Protein AF-A0A7W6HTI9-F1 (afdb_monomer_lite)

Radius of gyration: 15.19 Å; chains: 1; bounding box: 32×28×45 Å

Foldseek 3Di:
DDDDDPDDDPPVVVVVCVVVQAWDKDPADDDDDDDPPKDKDWDAKDWDPQWDRVQQNVQWDADDRRMITHTPDGDTDFTKMFTKMWIDDVPDIDIGGRPDIDGGD

Sequence (105 aa):
MEIPQIEDLDEVVDALRIKNNAPWVTQPIQGIEGTDPMIYSIEEVTATEGGDAMVFKQELRIIGNGSFYYPLEHKAPAGKYVVSIRITNEGYSHVVKDIYTFVVK

pLDDT: mean 89.18, std 13.63, range [33.5, 98.25]

Organism: NCBI:txid1472416

Secondary structure (DSSP, 8-state):
-PPPP--S--HHHHHHHHHTTPPEEPPPP-----PSPPEEEEEEEEEETT--HHHHHHH-EEETTTEEEE-SS--SPSEEEEEEEEEEETTEEEEEEEEEEEEE-

Structure (mmCIF, N/CA/C/O backbone):
data_AF-A0A7W6HTI9-F1
#
_entry.id   AF-A0A7W6HTI9-F1
#
loop_
_atom_site.group_PDB
_atom_site.id
_atom_site.type_symbol
_atom_site.label_atom_id
_atom_site.label_alt_id
_atom_site.label_comp_id
_atom_site.label_asym_id
_atom_site.label_entity_id
_atom_site.label_seq_id
_atom_site.pdbx_PDB_ins_code
_atom_site.Cartn_x
_atom_site.Cartn_y
_atom_site.Cartn_z
_atom_site.occupancy
_atom_site.B_iso_or_equiv
_atom_site.auth_seq_id
_atom_site.auth_comp_id
_atom_site.auth_asym_id
_atom_site.auth_atom_id
_atom_site.pdbx_PDB_model_num
ATOM 1 N N . MET A 1 1 ? -22.375 9.191 -10.223 1.00 40.62 1 MET A N 1
ATOM 2 C CA . MET A 1 1 ? -20.963 9.442 -10.565 1.00 40.62 1 MET 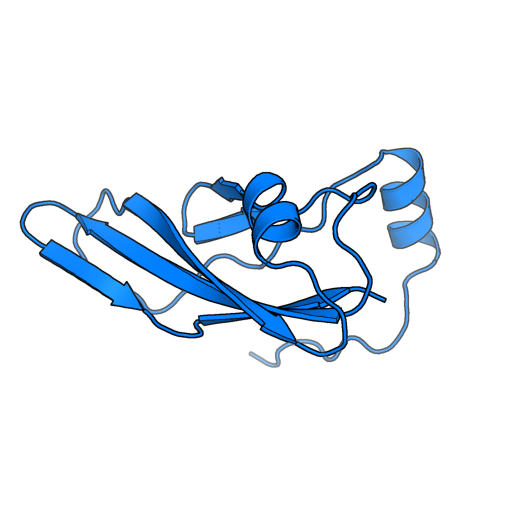A CA 1
ATOM 3 C C . MET A 1 1 ? -20.458 8.179 -11.220 1.00 40.62 1 MET A C 1
ATOM 5 O O . MET A 1 1 ? -20.373 7.166 -10.541 1.00 40.62 1 MET A O 1
ATOM 9 N N . GLU A 1 2 ? -20.260 8.203 -12.533 1.00 33.50 2 GLU A N 1
ATOM 10 C CA . GLU A 1 2 ? -19.602 7.100 -13.234 1.00 33.50 2 GLU A CA 1
ATOM 11 C C . GLU A 1 2 ? -18.114 7.155 -12.888 1.00 33.50 2 GLU A C 1
ATOM 13 O O . GLU A 1 2 ? -17.480 8.203 -13.009 1.00 33.50 2 GLU A O 1
ATOM 18 N N . ILE A 1 3 ? -17.582 6.049 -12.374 1.00 44.88 3 ILE A N 1
ATOM 19 C CA . ILE A 1 3 ? -16.140 5.869 -12.219 1.00 44.88 3 ILE A CA 1
ATOM 20 C C . ILE A 1 3 ? -15.606 5.746 -13.650 1.00 44.88 3 ILE A C 1
ATOM 22 O O . ILE A 1 3 ? -16.077 4.852 -14.358 1.00 44.88 3 ILE A O 1
ATOM 26 N N . PRO A 1 4 ? -14.698 6.621 -14.113 1.00 44.38 4 PRO A N 1
ATOM 27 C CA . PRO A 1 4 ? -14.195 6.521 -15.472 1.00 44.38 4 PRO A CA 1
ATOM 28 C C . PRO A 1 4 ? -13.513 5.160 -15.634 1.00 44.38 4 PRO A C 1
ATOM 30 O O . PRO A 1 4 ? -12.605 4.814 -14.876 1.00 44.38 4 PRO A O 1
ATOM 33 N N . GLN A 1 5 ? -13.996 4.366 -16.591 1.00 48.88 5 GLN A N 1
ATOM 34 C CA . GLN A 1 5 ? -13.267 3.197 -17.061 1.00 48.88 5 GLN A CA 1
ATOM 35 C C . GLN A 1 5 ? -11.949 3.704 -17.651 1.00 48.88 5 GLN A C 1
ATOM 37 O O . GLN A 1 5 ? -11.948 4.638 -18.449 1.00 48.88 5 GLN A O 1
ATOM 42 N N . ILE A 1 6 ? -10.831 3.132 -17.200 1.00 55.69 6 ILE A N 1
ATOM 43 C CA . ILE A 1 6 ? -9.501 3.402 -17.752 1.00 55.69 6 ILE A CA 1
ATOM 44 C C . ILE A 1 6 ? -9.471 2.756 -19.141 1.00 55.69 6 ILE A C 1
ATOM 46 O O . ILE A 1 6 ? -9.029 1.620 -19.298 1.00 55.69 6 ILE A O 1
ATOM 50 N N . GLU A 1 7 ? -10.035 3.448 -20.124 1.00 56.50 7 GLU A N 1
ATOM 51 C CA . GLU A 1 7 ? -9.828 3.169 -21.537 1.00 56.50 7 GLU A CA 1
ATOM 52 C C . GLU A 1 7 ? -8.736 4.129 -22.025 1.00 56.50 7 GLU A C 1
ATOM 54 O O . GLU A 1 7 ? -8.900 5.347 -22.006 1.00 56.50 7 GLU A O 1
ATOM 59 N N . ASP A 1 8 ? -7.607 3.517 -22.384 1.00 52.78 8 ASP A N 1
ATOM 60 C CA . ASP A 1 8 ? -6.378 4.064 -22.966 1.00 52.78 8 ASP A CA 1
ATOM 61 C C . ASP A 1 8 ? -5.380 4.793 -22.041 1.00 52.78 8 ASP A C 1
ATOM 63 O O . ASP A 1 8 ? -5.692 5.694 -21.263 1.00 52.78 8 ASP A O 1
ATOM 67 N N . LEU A 1 9 ? -4.119 4.352 -22.139 1.00 57.78 9 LEU A N 1
ATOM 68 C CA . LEU A 1 9 ? -2.944 5.008 -21.564 1.00 57.78 9 LEU A CA 1
ATOM 69 C C . LEU A 1 9 ? -2.797 6.388 -22.221 1.00 57.78 9 LEU A C 1
ATOM 71 O O . LEU A 1 9 ? -2.607 6.476 -23.434 1.00 57.78 9 LEU A O 1
ATOM 75 N N . ASP A 1 10 ? -2.879 7.465 -21.442 1.00 74.75 10 ASP A N 1
ATOM 76 C CA . ASP A 1 10 ? -2.581 8.807 -21.943 1.00 74.75 10 ASP A CA 1
ATOM 77 C C . ASP A 1 10 ? -1.058 8.953 -22.057 1.00 74.75 10 ASP A C 1
ATOM 79 O O . ASP A 1 10 ? -0.359 9.171 -21.062 1.00 74.75 10 ASP A O 1
ATOM 83 N N . GLU A 1 11 ? -0.546 8.827 -23.285 1.00 76.62 11 GLU A N 1
ATOM 84 C CA . GLU A 1 11 ? 0.886 8.882 -23.597 1.00 76.62 11 GLU A CA 1
ATOM 85 C C . GLU A 1 11 ? 1.579 10.121 -23.008 1.00 76.62 11 GLU A C 1
ATOM 87 O O . GLU A 1 11 ? 2.735 10.044 -22.584 1.00 76.62 11 GLU A O 1
ATOM 92 N N . VAL A 1 12 ? 0.890 11.267 -22.945 1.00 79.94 12 VAL A N 1
ATOM 93 C CA . VAL A 1 12 ? 1.461 12.515 -22.424 1.00 79.94 12 VAL A CA 1
ATOM 94 C C . VAL A 1 12 ? 1.554 12.461 -20.902 1.00 79.94 12 VAL A C 1
ATOM 96 O O . VAL A 1 12 ? 2.595 12.804 -20.332 1.00 79.94 12 VAL A O 1
ATOM 99 N N . VAL A 1 13 ? 0.489 12.019 -20.231 1.00 80.44 13 VAL A N 1
ATOM 100 C CA . VAL A 1 13 ? 0.458 11.892 -18.765 1.00 80.44 13 VAL A CA 1
ATOM 101 C C . VAL A 1 13 ? 1.450 10.831 -18.291 1.00 80.44 13 VAL A C 1
ATOM 103 O O . VAL A 1 13 ? 2.175 11.060 -17.318 1.00 80.44 13 VAL A O 1
ATOM 106 N N . ASP A 1 14 ? 1.543 9.707 -18.994 1.00 81.94 14 ASP A N 1
ATOM 107 C CA . ASP A 1 14 ? 2.471 8.629 -18.664 1.00 81.94 14 ASP A CA 1
ATOM 108 C C . ASP A 1 14 ? 3.926 9.030 -18.921 1.00 81.94 14 ASP A C 1
ATOM 110 O O . ASP A 1 14 ? 4.781 8.807 -18.059 1.00 81.94 14 ASP A O 1
ATOM 114 N N . ALA A 1 15 ? 4.218 9.729 -20.023 1.00 84.69 15 ALA A N 1
ATOM 115 C CA . ALA A 1 15 ? 5.550 10.281 -20.268 1.00 84.69 15 ALA A CA 1
ATOM 116 C C . ALA A 1 15 ? 5.973 11.272 -19.171 1.00 84.69 15 ALA A C 1
ATOM 118 O O . ALA A 1 15 ? 7.123 11.255 -18.726 1.00 84.69 15 ALA A O 1
ATOM 119 N N . LEU A 1 16 ? 5.054 12.119 -18.693 1.00 87.88 16 LEU A N 1
ATOM 120 C CA . LEU A 1 16 ? 5.319 13.032 -17.578 1.00 87.88 16 LEU A CA 1
ATOM 121 C C . LEU A 1 16 ? 5.533 12.285 -16.257 1.00 87.88 16 LEU A C 1
ATOM 123 O O . LEU A 1 16 ? 6.414 12.671 -15.485 1.00 87.88 16 LEU A O 1
ATOM 127 N N . ARG A 1 17 ? 4.774 11.215 -15.995 1.00 86.88 17 ARG A N 1
ATOM 128 C CA . ARG A 1 17 ? 4.952 10.370 -14.806 1.00 86.88 17 ARG A CA 1
ATOM 129 C C . ARG A 1 17 ? 6.326 9.706 -14.804 1.00 86.88 17 ARG A C 1
ATOM 131 O O . ARG A 1 17 ? 7.025 9.808 -13.799 1.00 86.88 17 ARG A O 1
ATOM 138 N N . ILE A 1 18 ? 6.734 9.117 -15.931 1.00 89.19 18 ILE A N 1
ATOM 139 C CA . ILE A 1 18 ? 8.058 8.502 -16.113 1.00 89.19 18 ILE A CA 1
ATOM 140 C C . ILE A 1 18 ? 9.160 9.549 -15.945 1.00 89.19 18 ILE A C 1
ATOM 142 O O . ILE A 1 18 ? 10.068 9.364 -15.138 1.00 89.19 18 ILE A O 1
ATOM 146 N N . LYS A 1 19 ? 9.055 10.687 -16.642 1.00 91.94 19 LYS A N 1
ATOM 147 C CA . LYS A 1 19 ? 10.047 11.770 -16.574 1.00 91.94 19 LYS A CA 1
ATOM 148 C C . LYS A 1 19 ? 10.261 12.285 -15.149 1.00 91.94 19 LYS A C 1
ATOM 150 O O . LYS A 1 19 ? 11.385 12.621 -14.788 1.00 91.94 19 LYS A O 1
ATOM 155 N N . ASN A 1 20 ? 9.192 12.368 -14.362 1.00 92.69 20 ASN A N 1
ATOM 156 C CA . ASN A 1 20 ? 9.236 12.896 -13.001 1.00 92.69 20 ASN A CA 1
ATOM 157 C C . ASN A 1 20 ? 9.393 11.808 -11.925 1.00 92.69 20 ASN A C 1
ATOM 159 O O . ASN A 1 20 ? 9.387 12.146 -10.743 1.00 92.69 20 ASN A O 1
ATOM 163 N N . ASN A 1 21 ? 9.501 10.529 -12.310 1.00 91.94 21 ASN A N 1
ATOM 164 C CA . ASN A 1 21 ? 9.457 9.376 -11.405 1.00 91.94 21 ASN A CA 1
ATOM 165 C C . ASN A 1 21 ? 8.293 9.467 -10.391 1.00 91.94 21 ASN A C 1
ATOM 167 O O . ASN A 1 21 ? 8.455 9.239 -9.189 1.00 91.94 21 ASN A O 1
ATOM 171 N N . ALA A 1 22 ? 7.123 9.909 -10.861 1.00 92.19 22 ALA A N 1
ATOM 172 C CA . ALA A 1 22 ? 5.995 10.181 -9.982 1.00 92.19 22 ALA A CA 1
ATOM 173 C C . ALA A 1 22 ? 5.327 8.864 -9.541 1.00 92.19 22 ALA A C 1
ATOM 175 O O . ALA A 1 22 ? 5.055 8.010 -10.388 1.00 92.19 22 ALA A O 1
ATOM 176 N N . PRO A 1 23 ? 5.045 8.687 -8.236 1.00 93.75 23 PRO A N 1
ATOM 177 C CA . PRO A 1 23 ? 4.462 7.456 -7.719 1.00 93.75 23 PRO A CA 1
ATOM 178 C C . PRO A 1 23 ? 3.034 7.244 -8.233 1.00 93.75 23 PRO A C 1
ATOM 180 O O . PRO A 1 23 ? 2.318 8.192 -8.570 1.00 93.75 23 PRO A O 1
ATOM 183 N N . TRP A 1 24 ? 2.598 5.990 -8.219 1.00 92.12 24 TRP A N 1
ATOM 184 C CA . TRP A 1 24 ? 1.190 5.636 -8.321 1.00 92.12 24 TRP A CA 1
ATOM 185 C C . TRP A 1 24 ? 0.469 6.033 -7.039 1.00 92.12 24 TRP A C 1
ATOM 187 O O . TRP A 1 24 ? 0.941 5.737 -5.940 1.00 92.12 24 TRP A O 1
ATOM 197 N N . VAL A 1 25 ? -0.673 6.703 -7.189 1.00 93.12 25 VAL A N 1
ATOM 198 C CA . VAL A 1 25 ? -1.482 7.182 -6.067 1.00 93.12 25 VAL A CA 1
ATOM 199 C C . VAL A 1 25 ? -2.921 6.726 -6.257 1.00 93.12 25 VAL A C 1
ATOM 201 O O . VAL A 1 25 ? -3.501 6.942 -7.322 1.00 93.12 25 VAL A O 1
ATOM 204 N N . THR A 1 26 ? -3.498 6.080 -5.244 1.00 93.12 26 THR A N 1
ATOM 205 C CA . THR A 1 26 ? -4.919 5.703 -5.273 1.00 93.12 26 THR A CA 1
ATOM 206 C C . THR A 1 26 ? -5.802 6.897 -4.944 1.00 93.12 26 THR A C 1
ATOM 208 O O . THR A 1 26 ? -5.360 7.884 -4.355 1.00 93.12 26 THR A O 1
ATOM 211 N N . GLN A 1 27 ? -7.091 6.785 -5.258 1.00 90.31 27 GLN A N 1
ATOM 212 C CA . GLN A 1 27 ? -8.065 7.683 -4.652 1.00 90.31 27 GLN A CA 1
ATOM 213 C C . GLN A 1 27 ? -8.110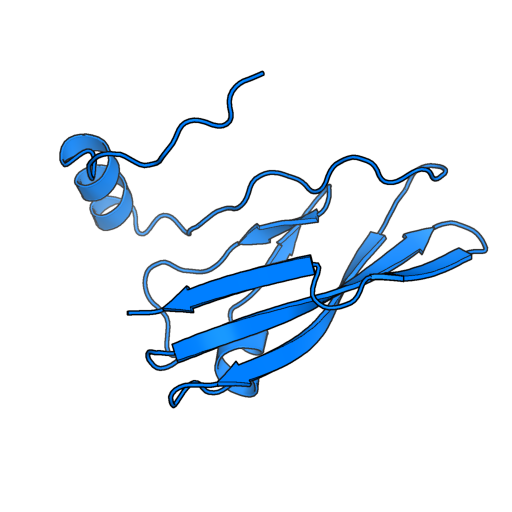 7.456 -3.129 1.00 90.31 27 GLN A C 1
ATOM 215 O O . GLN A 1 27 ? -7.858 6.332 -2.669 1.00 90.31 27 GLN A O 1
ATOM 220 N N . PRO A 1 28 ? -8.435 8.497 -2.346 1.00 90.38 28 PRO A N 1
ATOM 221 C CA . PRO A 1 28 ? -8.711 8.349 -0.928 1.00 90.38 28 PRO A CA 1
ATOM 222 C C . PRO A 1 28 ? -9.773 7.298 -0.635 1.00 90.38 28 PRO A C 1
ATOM 224 O O . PRO A 1 28 ? -10.725 7.138 -1.402 1.00 90.38 28 PRO A O 1
ATOM 227 N N . ILE A 1 29 ? -9.658 6.634 0.513 1.00 89.44 29 ILE A N 1
ATOM 228 C CA . ILE A 1 29 ? -10.711 5.732 0.974 1.00 89.44 29 ILE A CA 1
ATOM 229 C C . ILE A 1 29 ? -11.916 6.574 1.399 1.00 89.44 29 ILE A C 1
ATOM 231 O O . ILE A 1 29 ? -11.780 7.559 2.123 1.00 89.44 29 ILE A O 1
ATOM 235 N N . GLN A 1 30 ? -13.101 6.189 0.929 1.00 86.88 30 GLN A N 1
ATOM 236 C CA . GLN A 1 30 ? -14.363 6.870 1.216 1.00 86.88 30 GLN A CA 1
ATOM 237 C C . GLN A 1 30 ? -15.328 5.948 1.964 1.00 86.88 30 GLN A C 1
ATOM 239 O O . GLN A 1 30 ? -15.159 4.731 1.975 1.00 86.88 30 GLN A O 1
ATOM 244 N N . GLY A 1 31 ? -16.361 6.540 2.572 1.00 87.38 31 GLY A N 1
ATOM 245 C CA . GLY A 1 31 ? -17.441 5.793 3.223 1.00 87.38 31 GLY A CA 1
ATOM 246 C C . GLY A 1 31 ? -17.085 5.221 4.594 1.00 87.38 31 GLY A C 1
ATOM 247 O O . GLY A 1 31 ? -17.758 4.302 5.051 1.00 87.38 31 GLY A O 1
ATOM 248 N N . ILE A 1 32 ? -16.042 5.739 5.249 1.00 86.56 32 ILE A N 1
ATOM 249 C CA . ILE A 1 32 ? -15.740 5.376 6.632 1.00 86.56 32 ILE A CA 1
ATOM 250 C C . ILE A 1 32 ? -16.374 6.405 7.560 1.00 86.56 32 ILE A C 1
ATOM 252 O O . ILE A 1 32 ? -16.106 7.600 7.452 1.00 86.56 32 ILE A O 1
ATOM 256 N N . GLU A 1 33 ? -17.198 5.922 8.482 1.00 87.50 33 GLU A N 1
ATOM 257 C CA . GLU A 1 33 ? -17.786 6.731 9.541 1.00 87.50 33 GLU A CA 1
ATOM 258 C C . GLU A 1 33 ? -16.920 6.651 10.801 1.00 87.50 33 GLU A C 1
ATOM 260 O O . GLU A 1 33 ? -16.554 5.569 11.264 1.00 87.50 33 GLU A O 1
ATOM 265 N N . GLY A 1 34 ? -16.582 7.807 11.363 1.00 84.88 34 GLY A N 1
ATOM 266 C CA . GLY A 1 34 ? -15.777 7.913 12.571 1.00 84.88 34 GLY A CA 1
ATOM 267 C C . GLY A 1 34 ? -15.497 9.368 12.925 1.00 84.88 34 GLY A C 1
ATOM 268 O O . GLY A 1 34 ? -15.649 10.266 12.101 1.00 84.88 34 GLY A O 1
ATOM 269 N N . THR A 1 35 ? -15.109 9.607 14.173 1.00 87.94 35 THR A N 1
ATOM 270 C CA . THR A 1 35 ? -14.649 10.926 14.617 1.00 87.94 35 THR A CA 1
ATOM 271 C C . THR A 1 35 ? -13.192 11.123 14.217 1.00 87.94 35 THR A C 1
ATOM 273 O O . THR A 1 35 ? -12.370 10.231 14.444 1.00 87.94 35 THR A O 1
ATOM 276 N N . ASP A 1 36 ? -12.881 12.284 13.643 1.00 87.69 36 ASP A N 1
ATOM 277 C CA . ASP A 1 36 ? -11.508 12.700 13.364 1.00 87.69 36 ASP A CA 1
ATOM 278 C C . ASP A 1 36 ? -10.708 12.930 14.662 1.00 87.69 36 ASP A C 1
ATOM 280 O O . ASP A 1 36 ? -11.273 13.396 15.655 1.00 87.69 36 ASP A O 1
ATOM 284 N N . PRO A 1 37 ? -9.385 12.683 14.665 1.00 90.06 37 PRO A N 1
ATOM 285 C CA . PRO A 1 37 ? -8.577 12.228 13.536 1.00 90.06 37 PRO A CA 1
ATOM 286 C C . PRO A 1 37 ? -8.619 10.705 13.345 1.00 90.06 37 PRO A C 1
ATOM 288 O O . PRO A 1 37 ? -8.455 9.932 14.289 1.00 90.06 37 PRO A O 1
ATOM 291 N N . MET A 1 38 ? -8.750 10.278 12.091 1.00 90.94 38 MET A N 1
ATOM 292 C CA . MET A 1 38 ? -8.646 8.872 11.699 1.00 90.94 38 MET A CA 1
ATOM 293 C C . MET A 1 38 ? -7.225 8.534 11.236 1.00 90.94 38 MET A C 1
ATOM 295 O O . MET A 1 38 ? -6.682 9.171 10.333 1.00 90.94 38 MET A O 1
ATOM 299 N N . ILE A 1 39 ? -6.626 7.509 11.839 1.00 92.88 39 ILE A N 1
ATOM 300 C CA . ILE A 1 39 ? -5.279 7.027 11.525 1.00 92.88 39 ILE A CA 1
ATOM 301 C C . ILE A 1 39 ? -5.386 5.749 10.701 1.00 92.88 39 ILE A C 1
ATOM 303 O O . ILE A 1 39 ? -5.995 4.771 11.135 1.00 92.88 39 ILE A O 1
ATOM 307 N N . TYR A 1 40 ? -4.742 5.756 9.537 1.00 94.94 40 TYR A N 1
ATOM 308 C CA . TYR A 1 40 ? -4.707 4.644 8.596 1.00 94.94 40 TYR A CA 1
ATOM 309 C C . TYR A 1 40 ? -3.338 3.965 8.629 1.00 94.94 40 TYR A C 1
ATOM 311 O O . TYR A 1 40 ? -2.309 4.632 8.514 1.00 94.94 40 TYR A O 1
ATOM 319 N N . SER A 1 41 ? -3.310 2.640 8.748 1.00 95.44 41 SER A N 1
ATOM 320 C CA . SER A 1 41 ? -2.079 1.852 8.673 1.00 95.44 41 SER A CA 1
ATOM 321 C C . SER A 1 41 ? -2.277 0.565 7.877 1.00 95.44 41 SER A C 1
ATOM 323 O O . SER A 1 41 ? -3.377 0.020 7.792 1.00 95.44 41 SER A O 1
ATOM 325 N N . ILE A 1 42 ? -1.198 0.075 7.265 1.00 97.44 42 ILE A N 1
ATOM 326 C CA . ILE A 1 42 ? -1.206 -1.194 6.532 1.00 97.44 42 ILE A CA 1
ATOM 327 C C . ILE A 1 42 ? -1.165 -2.335 7.550 1.00 97.44 42 ILE A C 1
ATOM 329 O O . ILE A 1 42 ? -0.153 -2.531 8.227 1.00 97.44 42 ILE A O 1
ATOM 333 N N . GLU A 1 43 ? -2.244 -3.109 7.623 1.00 97.50 43 GLU A N 1
ATOM 334 C CA . GLU A 1 43 ? -2.340 -4.265 8.514 1.00 97.50 43 GLU A CA 1
ATOM 335 C C . GLU A 1 43 ? -1.618 -5.459 7.882 1.00 97.50 43 GLU A C 1
ATOM 337 O O . GLU A 1 43 ? -0.606 -5.948 8.389 1.00 97.50 43 GLU A O 1
ATOM 342 N N . GLU A 1 44 ? -2.067 -5.868 6.699 1.00 97.62 44 GLU A N 1
ATOM 343 C CA . GLU A 1 44 ? -1.631 -7.093 6.036 1.00 97.62 44 GLU A CA 1
ATOM 344 C C . GLU A 1 44 ? -1.539 -6.881 4.526 1.00 97.62 44 GLU A C 1
ATOM 346 O O . GLU A 1 44 ? -2.299 -6.110 3.941 1.00 97.62 44 GLU A O 1
ATOM 351 N N . VAL A 1 45 ? -0.584 -7.569 3.907 1.00 98.12 45 VAL A N 1
ATOM 352 C CA . VAL A 1 45 ? -0.484 -7.693 2.456 1.00 98.12 45 VAL A CA 1
ATOM 353 C C . VAL A 1 45 ? -0.332 -9.172 2.154 1.00 98.12 45 VAL A C 1
ATOM 355 O O . VAL A 1 45 ? 0.538 -9.826 2.729 1.00 98.12 45 VAL A O 1
ATOM 358 N N . THR A 1 46 ? -1.150 -9.686 1.246 1.00 98.12 46 THR A N 1
ATOM 359 C CA . THR A 1 46 ? -0.988 -11.024 0.676 1.00 98.12 46 THR A CA 1
ATOM 360 C C . THR A 1 46 ? -0.614 -10.899 -0.793 1.00 98.12 46 THR A C 1
ATOM 362 O O . THR A 1 46 ? -1.003 -9.940 -1.458 1.00 98.12 46 THR A O 1
ATOM 365 N N . ALA A 1 47 ? 0.184 -11.839 -1.297 1.00 97.81 47 ALA A N 1
ATOM 366 C CA . ALA A 1 47 ? 0.632 -11.850 -2.682 1.00 97.81 47 ALA A CA 1
ATOM 367 C C . ALA A 1 47 ? 0.297 -13.181 -3.348 1.00 97.81 47 ALA A C 1
ATOM 369 O O . ALA A 1 47 ? 0.348 -14.243 -2.727 1.00 97.81 47 ALA A O 1
ATOM 370 N N . THR A 1 48 ? -0.038 -13.102 -4.628 1.00 96.94 48 THR A N 1
ATOM 371 C CA . THR A 1 48 ? -0.326 -14.234 -5.508 1.00 96.94 48 THR A CA 1
ATOM 372 C C . THR A 1 48 ? 0.356 -14.010 -6.858 1.00 96.94 48 THR A C 1
ATOM 374 O O . THR A 1 48 ? 0.904 -12.935 -7.109 1.00 96.94 48 THR A O 1
ATOM 377 N N . GLU A 1 49 ? 0.350 -15.028 -7.721 1.00 96.25 49 GLU A N 1
ATOM 378 C CA . GLU A 1 49 ? 0.874 -14.928 -9.096 1.00 96.25 49 GLU A CA 1
ATOM 379 C C . GLU A 1 49 ? 2.380 -14.600 -9.169 1.00 96.25 49 GLU A C 1
ATOM 381 O O . GLU A 1 49 ? 2.829 -13.906 -10.070 1.00 96.25 49 GLU A O 1
ATOM 386 N N . GLY A 1 50 ? 3.171 -15.121 -8.222 1.00 93.75 50 GLY A N 1
ATOM 387 C CA . GLY A 1 50 ? 4.626 -14.904 -8.173 1.00 93.75 50 GLY A CA 1
ATOM 388 C C . GLY A 1 50 ? 5.060 -13.640 -7.421 1.00 93.75 50 GLY A C 1
ATOM 389 O O . GLY A 1 50 ? 6.259 -13.398 -7.297 1.00 93.75 50 GLY A O 1
ATOM 390 N N . GLY A 1 51 ? 4.102 -12.881 -6.879 1.00 96.25 51 GLY A N 1
ATOM 391 C CA . GLY A 1 51 ? 4.362 -11.698 -6.066 1.00 96.25 51 GLY A CA 1
ATOM 392 C C . GLY A 1 51 ? 5.070 -11.995 -4.733 1.00 96.25 51 GLY A C 1
ATOM 393 O O . GLY A 1 51 ? 4.897 -1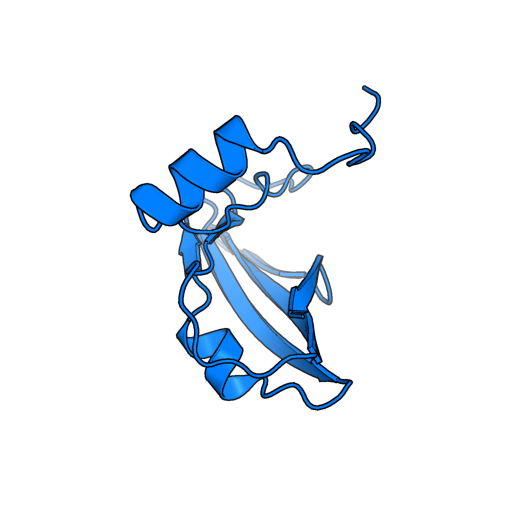3.065 -4.146 1.00 96.25 51 GLY A O 1
ATOM 394 N N . ASP A 1 52 ? 5.799 -11.007 -4.210 1.00 97.88 52 ASP A N 1
ATOM 395 C CA . ASP A 1 52 ? 6.411 -11.037 -2.873 1.00 97.88 52 ASP A CA 1
ATOM 396 C C . ASP A 1 52 ? 5.774 -9.969 -1.975 1.00 97.88 52 ASP A C 1
ATOM 398 O O . ASP A 1 52 ? 6.056 -8.770 -2.081 1.00 97.88 52 ASP A O 1
ATOM 402 N N . ALA A 1 53 ? 4.880 -10.411 -1.087 1.00 97.56 53 ALA A N 1
ATOM 403 C CA . ALA A 1 53 ? 4.120 -9.523 -0.212 1.00 97.56 53 ALA A CA 1
ATOM 404 C C . ALA A 1 53 ? 5.011 -8.689 0.718 1.00 97.56 53 ALA A C 1
ATOM 406 O O . ALA A 1 53 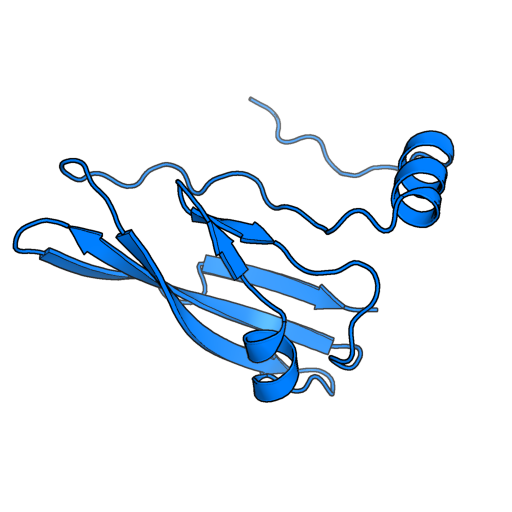? 4.654 -7.559 1.054 1.00 97.56 53 ALA A O 1
ATOM 407 N N . MET A 1 54 ? 6.155 -9.230 1.148 1.00 97.62 54 MET A N 1
ATOM 408 C CA . MET A 1 54 ? 7.044 -8.540 2.075 1.00 97.62 54 MET A CA 1
ATOM 409 C C . MET A 1 54 ? 7.748 -7.382 1.374 1.00 97.62 54 MET A C 1
ATOM 411 O O . MET A 1 54 ? 7.770 -6.276 1.915 1.00 97.62 54 MET A O 1
ATOM 415 N N . VAL A 1 55 ? 8.272 -7.616 0.168 1.00 97.62 55 VAL A N 1
ATOM 416 C CA . VAL A 1 55 ? 8.917 -6.569 -0.639 1.00 97.62 55 VAL A CA 1
ATOM 417 C C . VAL A 1 55 ? 7.905 -5.486 -1.010 1.00 97.62 55 VAL A C 1
ATOM 419 O O . VAL A 1 55 ? 8.159 -4.307 -0.769 1.00 97.62 55 VAL A O 1
ATOM 422 N N . PHE A 1 56 ? 6.717 -5.873 -1.485 1.00 98.12 56 PHE A N 1
ATOM 423 C CA . PHE A 1 56 ? 5.655 -4.923 -1.823 1.00 98.12 56 PHE A CA 1
ATOM 424 C C . PHE A 1 56 ? 5.240 -4.059 -0.624 1.00 98.12 56 PHE A C 1
ATOM 426 O O . PHE A 1 56 ? 5.160 -2.835 -0.729 1.00 98.12 56 PHE A O 1
ATOM 433 N N . LYS A 1 57 ? 5.032 -4.675 0.550 1.00 97.50 57 LYS A N 1
ATOM 434 C CA . LYS A 1 57 ? 4.635 -3.962 1.775 1.00 97.50 57 LYS A CA 1
ATOM 435 C C . LYS A 1 57 ? 5.689 -2.953 2.245 1.00 97.50 57 LYS A C 1
ATOM 437 O O . LYS A 1 57 ? 5.312 -1.939 2.821 1.00 97.50 57 LYS A O 1
ATOM 442 N N . GLN A 1 58 ? 6.982 -3.203 2.018 1.00 97.62 58 GLN A N 1
ATOM 443 C CA . GLN A 1 58 ? 8.053 -2.259 2.376 1.00 97.62 58 GLN A CA 1
ATOM 444 C C . GLN A 1 58 ? 8.040 -0.988 1.513 1.00 97.62 58 GLN A C 1
ATOM 446 O O . GLN A 1 58 ? 8.471 0.072 1.970 1.00 97.62 58 GLN A O 1
ATOM 451 N N . GLU A 1 59 ? 7.557 -1.090 0.276 1.00 97.31 59 GLU A N 1
ATOM 452 C CA . GLU A 1 59 ? 7.511 0.015 -0.688 1.00 97.31 59 GLU A CA 1
ATOM 453 C C . GLU A 1 59 ? 6.169 0.764 -0.660 1.00 97.31 59 GLU A C 1
ATOM 455 O O . GLU A 1 59 ? 6.110 1.940 -1.024 1.00 97.31 59 GLU A O 1
ATOM 460 N N . LEU A 1 60 ? 5.106 0.111 -0.180 1.00 97.75 60 LEU A N 1
ATOM 461 C CA . LEU A 1 60 ? 3.773 0.687 -0.054 1.00 97.75 60 LEU A CA 1
ATOM 462 C C . LEU A 1 60 ? 3.677 1.659 1.126 1.00 97.75 60 LEU A C 1
ATOM 464 O O . LEU A 1 60 ? 4.045 1.350 2.260 1.00 97.75 60 LEU A O 1
ATOM 468 N N . ARG A 1 61 ? 3.093 2.831 0.877 1.00 97.06 61 ARG A N 1
ATOM 469 C CA . ARG A 1 61 ? 2.784 3.823 1.914 1.00 97.06 61 ARG A CA 1
ATOM 470 C C . ARG A 1 61 ? 1.306 4.160 1.901 1.00 97.06 61 ARG A C 1
ATOM 472 O O . ARG A 1 61 ? 0.689 4.175 0.843 1.00 97.06 61 ARG A O 1
ATOM 479 N N . ILE A 1 62 ? 0.765 4.487 3.068 1.00 95.62 62 ILE A N 1
ATOM 480 C CA . ILE A 1 62 ? -0.581 5.039 3.229 1.00 95.62 62 ILE A CA 1
ATOM 481 C C . ILE A 1 62 ? -0.457 6.403 3.906 1.00 95.62 62 ILE A C 1
ATOM 483 O O . ILE A 1 62 ? 0.238 6.533 4.914 1.00 95.62 62 ILE A O 1
ATOM 487 N N . ILE A 1 63 ? -1.041 7.440 3.306 1.00 90.31 63 ILE A N 1
ATOM 488 C CA . ILE A 1 63 ? -0.884 8.830 3.756 1.00 90.31 63 ILE A CA 1
ATOM 489 C C . ILE A 1 63 ? -2.249 9.520 3.786 1.00 90.31 63 ILE A C 1
ATOM 491 O O . ILE A 1 63 ? -3.095 9.307 2.916 1.00 90.31 63 ILE A O 1
ATOM 495 N N . GLY A 1 64 ? -2.443 10.380 4.789 1.00 83.31 64 GLY A N 1
ATOM 496 C CA . GLY A 1 64 ? -3.626 11.225 4.914 1.00 83.31 64 GLY A CA 1
ATOM 497 C C . GLY A 1 64 ? -4.897 10.403 5.112 1.00 83.31 64 GLY A C 1
ATOM 498 O O . GLY A 1 64 ? -4.966 9.550 5.991 1.00 83.31 64 GLY A O 1
ATOM 499 N N . ASN A 1 65 ? -5.891 10.653 4.266 1.00 84.19 65 ASN A N 1
ATOM 500 C CA . ASN A 1 65 ? -7.216 10.024 4.261 1.00 84.19 65 ASN A CA 1
ATOM 501 C C . ASN A 1 65 ? -7.235 8.621 3.615 1.00 84.19 65 ASN A C 1
ATOM 503 O O . ASN A 1 65 ? -8.155 8.269 2.878 1.00 84.19 65 ASN A O 1
ATOM 507 N N . GLY A 1 66 ? -6.192 7.825 3.854 1.00 90.50 66 GLY A N 1
ATOM 508 C CA . GLY A 1 66 ? -6.105 6.454 3.351 1.00 90.50 66 GLY A CA 1
ATOM 509 C C . GLY A 1 66 ? -5.674 6.325 1.886 1.00 90.50 66 GLY A C 1
ATOM 510 O O . GLY A 1 66 ? -5.886 5.276 1.287 1.00 90.50 66 GLY A O 1
ATOM 511 N N . SER A 1 67 ? -5.067 7.359 1.297 1.00 94.69 67 SER A N 1
ATOM 512 C CA . SER A 1 67 ? -4.506 7.261 -0.057 1.00 94.69 67 SER A CA 1
ATOM 513 C C . SER A 1 67 ? -3.218 6.441 -0.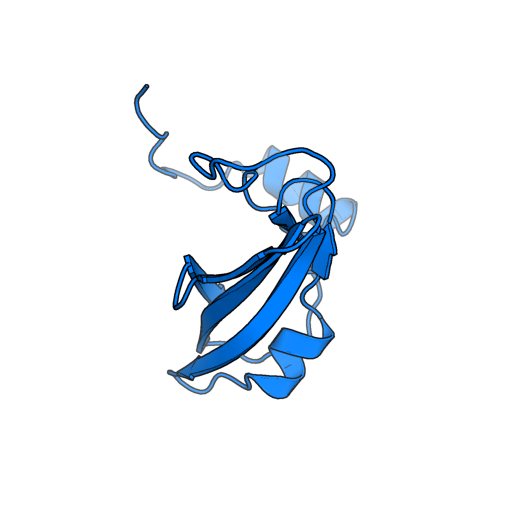036 1.00 94.69 67 SER A C 1
ATOM 515 O O . SER A 1 67 ? -2.314 6.717 0.762 1.00 94.69 67 SER A O 1
ATOM 517 N N . PHE A 1 68 ? -3.112 5.452 -0.919 1.00 96.69 68 PHE A N 1
ATOM 518 C CA . PHE A 1 68 ? -1.896 4.666 -1.072 1.00 96.69 68 PHE A CA 1
ATOM 519 C C . PHE A 1 68 ? -0.945 5.311 -2.064 1.00 96.69 68 PHE A C 1
ATOM 521 O O . PHE A 1 68 ? -1.369 5.818 -3.098 1.00 96.69 68 PHE A O 1
ATOM 528 N N . TYR A 1 69 ? 0.343 5.226 -1.756 1.00 96.44 69 TYR A N 1
ATOM 529 C CA . TYR A 1 69 ? 1.438 5.659 -2.605 1.00 96.44 69 TYR A CA 1
ATOM 530 C C . TYR A 1 69 ? 2.348 4.465 -2.854 1.00 96.44 69 TYR A C 1
ATOM 532 O O . TYR A 1 69 ? 2.830 3.842 -1.903 1.00 96.44 69 TYR A O 1
ATOM 540 N N . TYR A 1 70 ? 2.593 4.174 -4.125 1.00 96.62 70 TYR A N 1
ATOM 541 C CA . TYR A 1 70 ? 3.497 3.118 -4.554 1.00 96.62 70 TYR A CA 1
ATOM 542 C C . TYR A 1 70 ? 4.496 3.688 -5.569 1.00 96.62 70 TYR A C 1
ATOM 544 O O . TYR A 1 70 ? 4.076 4.385 -6.495 1.00 96.62 70 TYR A O 1
ATOM 552 N N . PRO A 1 71 ? 5.812 3.493 -5.389 1.00 96.12 71 PRO A N 1
ATOM 553 C CA . PRO A 1 71 ? 6.803 4.108 -6.263 1.00 96.12 71 PRO A CA 1
ATOM 554 C C . PRO A 1 71 ? 6.700 3.560 -7.693 1.00 96.12 71 PRO A C 1
ATOM 556 O O . PRO A 1 71 ? 6.306 2.415 -7.908 1.00 96.12 71 PRO A O 1
ATOM 559 N N . LEU A 1 72 ? 7.037 4.395 -8.680 1.00 92.56 72 LEU A N 1
ATOM 560 C CA . LEU A 1 72 ? 7.046 3.972 -10.080 1.00 92.56 72 LEU A CA 1
ATOM 561 C C . LEU A 1 72 ? 8.150 2.934 -10.316 1.00 92.56 72 LEU A C 1
ATOM 563 O O . LEU A 1 72 ? 7.883 1.851 -10.829 1.00 92.56 72 LEU A O 1
ATOM 567 N N . GLU A 1 73 ? 9.368 3.241 -9.873 1.00 94.25 73 GLU A N 1
ATOM 568 C CA . GLU A 1 73 ? 10.460 2.275 -9.770 1.00 94.25 73 GLU A CA 1
ATOM 569 C C . GLU A 1 73 ? 10.341 1.492 -8.462 1.00 94.25 73 GLU A C 1
ATOM 571 O O . GLU A 1 73 ? 10.427 2.056 -7.370 1.00 94.25 73 GLU A O 1
ATOM 576 N N . HIS A 1 74 ? 10.147 0.185 -8.572 1.00 94.94 74 HIS A N 1
ATOM 577 C CA . HIS A 1 74 ? 9.868 -0.690 -7.442 1.00 94.94 74 HIS A CA 1
ATOM 578 C C . HIS A 1 74 ? 10.590 -2.029 -7.594 1.00 94.94 74 HIS A C 1
ATOM 580 O O . HIS A 1 74 ? 11.031 -2.399 -8.684 1.00 94.94 74 HIS A O 1
ATOM 586 N N . LYS A 1 75 ? 10.748 -2.742 -6.479 1.00 97.06 75 LYS A N 1
ATOM 587 C CA . LYS A 1 75 ? 11.436 -4.038 -6.414 1.00 97.06 75 LYS A CA 1
ATOM 588 C C . LYS A 1 75 ? 10.475 -5.209 -6.322 1.00 97.06 75 LYS A C 1
ATOM 590 O O . LYS A 1 75 ? 10.905 -6.342 -6.536 1.00 97.06 75 LYS A O 1
ATOM 595 N N . ALA A 1 76 ? 9.220 -4.966 -5.944 1.00 96.94 76 ALA A N 1
ATOM 596 C CA . ALA A 1 76 ? 8.246 -6.040 -5.862 1.00 96.94 76 ALA A CA 1
ATOM 597 C C . ALA A 1 76 ? 8.080 -6.702 -7.243 1.00 96.94 76 ALA A C 1
ATOM 599 O O . ALA A 1 76 ? 7.938 -5.997 -8.241 1.00 96.94 76 ALA A O 1
ATOM 600 N N . PRO A 1 77 ? 8.111 -8.040 -7.326 1.00 97.50 77 PRO A N 1
ATOM 601 C CA . PRO A 1 77 ? 7.945 -8.730 -8.597 1.00 97.50 77 PRO A CA 1
ATOM 602 C C . PRO A 1 77 ? 6.529 -8.550 -9.159 1.00 97.50 77 PRO A C 1
ATOM 604 O O . PRO A 1 77 ? 5.590 -8.194 -8.437 1.00 97.50 77 PRO A O 1
ATOM 607 N N . ALA A 1 78 ? 6.367 -8.849 -10.449 1.00 97.25 78 ALA A N 1
ATOM 608 C CA . ALA A 1 78 ? 5.051 -8.947 -11.064 1.00 97.25 78 ALA A CA 1
ATOM 609 C C . ALA A 1 78 ? 4.173 -9.946 -10.295 1.00 97.25 78 ALA A C 1
ATOM 611 O O . ALA A 1 78 ? 4.642 -10.987 -9.829 1.00 97.25 78 ALA A O 1
ATOM 612 N N . GLY A 1 79 ? 2.904 -9.594 -10.133 1.00 97.12 79 GLY A N 1
ATOM 613 C CA . GLY A 1 79 ? 1.959 -10.368 -9.347 1.00 97.12 79 GLY A CA 1
ATOM 614 C C . GLY A 1 79 ? 0.799 -9.529 -8.836 1.00 97.12 79 GLY A C 1
ATOM 615 O O . GLY A 1 79 ? 0.674 -8.329 -9.106 1.00 97.12 79 GLY A O 1
ATOM 616 N N . LYS A 1 80 ? -0.065 -10.186 -8.068 1.00 98.19 80 LYS A N 1
ATOM 617 C CA . LYS A 1 80 ? -1.274 -9.587 -7.510 1.00 98.19 80 LYS A CA 1
ATOM 618 C C . LYS A 1 80 ? -1.165 -9.493 -5.996 1.00 98.19 80 LYS A C 1
ATOM 620 O O . LYS A 1 80 ? -0.989 -10.511 -5.324 1.00 98.19 80 LYS A O 1
ATOM 625 N N . TYR A 1 81 ? -1.321 -8.279 -5.476 1.00 98.25 81 TYR A N 1
ATOM 626 C CA . TYR A 1 81 ? -1.165 -7.944 -4.064 1.00 98.25 81 TYR A CA 1
ATOM 627 C C . TYR A 1 81 ? -2.487 -7.459 -3.483 1.00 98.25 81 TYR A C 1
ATOM 629 O O . TYR A 1 81 ? -3.050 -6.480 -3.968 1.00 98.25 81 TYR A O 1
ATOM 637 N N . VAL A 1 82 ? -2.982 -8.121 -2.442 1.00 98.25 82 VAL A N 1
ATOM 638 C CA . VAL A 1 82 ? -4.215 -7.737 -1.746 1.00 98.25 82 VAL A CA 1
ATOM 639 C C . VAL A 1 82 ? -3.852 -7.141 -0.395 1.00 98.25 82 VAL A C 1
ATOM 641 O O . VAL A 1 82 ? -3.105 -7.741 0.377 1.00 98.25 82 VAL A O 1
ATOM 644 N N . VAL A 1 83 ? -4.354 -5.939 -0.129 1.00 97.94 83 VAL A N 1
ATOM 645 C CA . VAL A 1 83 ? -3.985 -5.126 1.029 1.00 97.94 83 VAL A CA 1
ATOM 646 C C . VAL A 1 83 ? -5.174 -4.991 1.966 1.00 97.94 83 VAL A C 1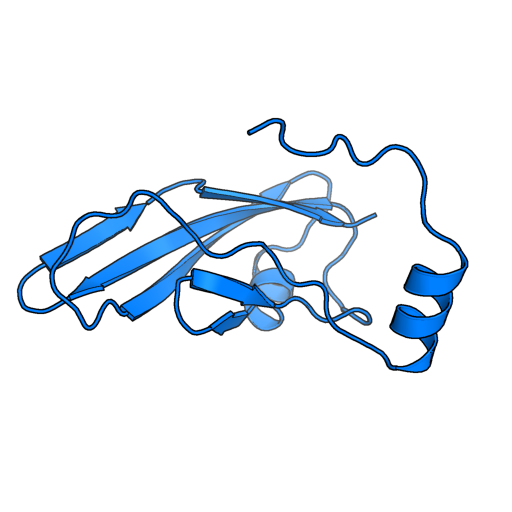
ATOM 648 O O . VAL A 1 83 ? -6.266 -4.605 1.555 1.00 97.94 83 VAL A O 1
ATOM 651 N N . SER A 1 84 ? -4.924 -5.254 3.244 1.00 97.81 84 SER A N 1
ATOM 652 C CA . SER A 1 84 ? -5.823 -4.964 4.357 1.00 97.81 84 SER A CA 1
ATOM 653 C C . SER A 1 84 ? -5.264 -3.809 5.179 1.00 97.81 84 SER A C 1
ATOM 655 O O . SER A 1 84 ? -4.048 -3.693 5.367 1.00 97.81 84 SER A O 1
ATOM 657 N N . ILE A 1 85 ? -6.144 -2.968 5.713 1.00 96.69 85 ILE A N 1
ATOM 658 C CA . ILE A 1 85 ? -5.749 -1.823 6.536 1.00 96.69 85 ILE A CA 1
ATOM 659 C C . ILE A 1 85 ? -6.366 -1.883 7.917 1.00 96.69 85 ILE A C 1
ATOM 661 O O . ILE A 1 85 ? -7.412 -2.492 8.134 1.00 96.69 85 ILE A O 1
ATOM 665 N N . ARG A 1 86 ? -5.739 -1.168 8.838 1.00 95.94 86 ARG A N 1
ATOM 666 C CA . ARG A 1 86 ? -6.315 -0.816 10.121 1.00 95.94 86 ARG A CA 1
ATOM 667 C C . ARG A 1 86 ? -6.625 0.669 10.135 1.00 95.94 86 ARG A C 1
ATOM 669 O O . ARG A 1 86 ? -5.810 1.495 9.728 1.00 95.94 86 ARG A O 1
ATOM 676 N N . ILE A 1 87 ? -7.807 0.985 10.637 1.00 94.81 87 ILE A N 1
ATOM 677 C CA . ILE A 1 87 ? -8.278 2.345 10.856 1.00 94.81 87 ILE A CA 1
ATOM 678 C C . ILE A 1 87 ? -8.488 2.494 12.355 1.00 94.81 87 ILE A C 1
ATOM 680 O O . ILE A 1 87 ? -9.140 1.657 12.980 1.00 94.81 87 ILE A O 1
ATOM 684 N N . THR A 1 88 ? -7.883 3.516 12.946 1.00 93.62 88 THR A N 1
ATOM 685 C CA . THR A 1 88 ? -7.948 3.764 14.390 1.00 93.62 88 THR A CA 1
ATOM 686 C C . THR A 1 88 ? -8.295 5.221 14.649 1.00 93.62 88 THR A C 1
ATOM 688 O O . THR A 1 88 ? -7.741 6.109 14.007 1.00 93.62 88 THR A O 1
ATOM 691 N N . ASN A 1 89 ? -9.196 5.463 15.591 1.00 92.25 89 ASN A N 1
ATOM 692 C CA . ASN A 1 89 ? -9.496 6.780 16.140 1.00 92.25 89 ASN A CA 1
ATOM 693 C C . ASN A 1 89 ? -9.595 6.678 17.672 1.00 92.25 89 ASN A C 1
ATOM 695 O O . ASN A 1 89 ? -9.247 5.650 18.261 1.00 92.25 89 ASN A O 1
ATOM 699 N N . GLU A 1 90 ? -10.021 7.750 18.337 1.00 89.44 90 GLU A N 1
ATOM 700 C CA . GLU A 1 90 ? -10.152 7.750 19.792 1.00 89.44 90 GLU A CA 1
ATOM 701 C C . GLU A 1 90 ? -11.134 6.661 20.262 1.00 89.44 90 GLU A C 1
ATOM 703 O O . GLU A 1 90 ? -12.339 6.729 20.033 1.00 89.44 90 GLU A O 1
ATOM 708 N N . GLY A 1 91 ? -10.596 5.631 20.921 1.00 87.31 91 GLY A N 1
ATOM 709 C CA . GLY A 1 91 ? -11.377 4.552 21.527 1.00 87.31 91 GLY A CA 1
ATOM 710 C C . GLY A 1 91 ? -11.797 3.414 20.591 1.00 87.31 91 GLY A C 1
ATOM 711 O O . GLY A 1 91 ? -12.271 2.399 21.101 1.00 87.31 91 GLY A O 1
ATOM 712 N N . TYR A 1 92 ? -11.581 3.510 19.271 1.00 91.31 92 TYR A N 1
ATOM 713 C CA . TYR A 1 92 ? -11.914 2.431 18.332 1.00 91.31 92 TYR A CA 1
ATOM 714 C C . TYR A 1 92 ? -10.763 2.091 17.384 1.00 91.31 92 TYR A C 1
ATOM 716 O O . TYR A 1 92 ? -10.027 2.948 16.901 1.00 91.31 92 TYR A O 1
ATOM 724 N N . SER A 1 93 ? -10.628 0.799 17.085 1.00 94.56 93 SER A N 1
ATOM 725 C CA . SER A 1 93 ? -9.721 0.281 16.063 1.00 94.56 93 SER A CA 1
ATOM 726 C C . SER A 1 93 ? -10.421 -0.828 15.295 1.00 94.56 93 SER A C 1
ATOM 728 O O . SER A 1 93 ? -10.968 -1.755 15.895 1.00 94.56 93 SER A O 1
ATOM 730 N N . HIS A 1 94 ? -10.402 -0.740 13.970 1.00 94.69 94 HIS A N 1
ATOM 731 C CA . HIS A 1 94 ? -11.046 -1.708 13.096 1.00 94.69 94 HIS A CA 1
ATOM 732 C C . HIS A 1 94 ? -10.125 -2.098 11.942 1.00 94.69 94 HIS A C 1
ATOM 734 O O . HIS A 1 94 ? -9.432 -1.252 11.378 1.00 94.69 94 HIS A O 1
ATOM 740 N N . VAL A 1 95 ? -10.116 -3.386 11.595 1.00 96.81 95 VAL A N 1
ATOM 741 C CA . VAL A 1 95 ? -9.378 -3.905 10.438 1.00 96.81 95 VAL A CA 1
ATOM 742 C C . VAL A 1 95 ? -10.352 -4.084 9.288 1.00 96.81 95 VAL A C 1
ATOM 744 O O . VAL A 1 95 ? -11.282 -4.881 9.391 1.00 96.81 95 VAL A O 1
ATOM 747 N N . VAL A 1 96 ? -10.103 -3.383 8.185 1.00 95.19 96 VAL A N 1
ATOM 748 C CA . VAL A 1 96 ? -10.822 -3.580 6.927 1.00 95.19 96 VAL A CA 1
ATOM 749 C C . VAL A 1 96 ? -9.978 -4.487 6.047 1.00 95.19 96 VAL A C 1
ATOM 751 O O . VAL A 1 96 ? -8.884 -4.115 5.610 1.00 95.19 96 VAL A O 1
ATOM 754 N N . LYS A 1 97 ? -10.479 -5.705 5.840 1.00 97.25 97 LYS A N 1
ATOM 755 C CA . LYS A 1 97 ? -9.783 -6.732 5.069 1.00 97.25 97 LYS A CA 1
ATOM 756 C C . LYS A 1 97 ? -9.966 -6.526 3.574 1.00 97.25 97 LYS A C 1
ATOM 758 O O . LYS A 1 97 ? -11.031 -6.096 3.144 1.00 97.25 97 LYS A O 1
ATOM 763 N N . ASP A 1 98 ? -8.925 -6.865 2.822 1.00 96.06 98 ASP A N 1
ATOM 764 C CA . ASP A 1 98 ? -8.927 -6.971 1.361 1.00 96.06 98 ASP A CA 1
ATOM 765 C C . ASP A 1 98 ? -9.487 -5.726 0.649 1.00 96.06 98 ASP A C 1
ATOM 767 O O . ASP A 1 98 ? -10.198 -5.817 -0.350 1.00 96.06 98 ASP A O 1
ATOM 771 N N . ILE A 1 99 ? -9.168 -4.541 1.181 1.00 93.62 99 ILE A N 1
ATOM 772 C CA . ILE A 1 99 ? -9.734 -3.262 0.735 1.00 93.62 99 ILE A CA 1
ATOM 773 C C . ILE A 1 99 ? -9.216 -2.831 -0.642 1.00 93.62 99 ILE A C 1
ATOM 775 O O . ILE A 1 99 ? -9.920 -2.149 -1.382 1.00 93.62 99 ILE A O 1
ATOM 779 N N . TYR A 1 100 ? -7.988 -3.220 -0.990 1.00 93.69 100 TYR A N 1
ATOM 780 C CA . TYR A 1 100 ? -7.357 -2.867 -2.257 1.00 93.69 100 TYR A CA 1
ATOM 781 C C . TYR A 1 100 ? -6.627 -4.052 -2.866 1.00 93.69 100 TYR A C 1
ATOM 783 O O . TYR A 1 100 ? -6.016 -4.859 -2.169 1.00 93.69 100 TYR A O 1
ATOM 791 N N . THR A 1 101 ? -6.654 -4.108 -4.195 1.00 95.88 101 THR A N 1
ATOM 792 C CA . THR A 1 101 ? -5.859 -5.037 -4.994 1.00 95.88 101 THR A CA 1
ATOM 793 C C . THR A 1 101 ? -4.953 -4.242 -5.924 1.00 95.88 101 THR A C 1
ATOM 795 O O . THR A 1 101 ? -5.439 -3.457 -6.735 1.00 95.88 101 THR A O 1
ATOM 798 N N . PHE A 1 102 ? -3.650 -4.477 -5.834 1.00 96.00 102 PHE A N 1
ATOM 799 C CA . PHE A 1 102 ? -2.652 -3.960 -6.762 1.00 96.00 102 PHE A CA 1
ATOM 800 C C . PHE A 1 102 ? -2.247 -5.066 -7.730 1.00 96.00 102 PHE A C 1
ATOM 802 O O . PHE A 1 102 ? -2.030 -6.209 -7.326 1.00 96.00 102 PHE A O 1
ATOM 809 N N . VAL A 1 103 ? -2.142 -4.716 -9.009 1.00 95.75 103 VAL A N 1
ATOM 810 C CA . VAL A 1 103 ? -1.660 -5.610 -10.063 1.00 95.75 103 VAL A CA 1
ATOM 811 C C . VAL A 1 103 ? -0.377 -5.009 -10.611 1.00 95.75 103 VAL A C 1
ATOM 813 O O . VAL A 1 103 ? -0.413 -3.958 -11.247 1.00 95.75 103 VAL A O 1
ATOM 816 N N . VAL A 1 104 ? 0.743 -5.671 -10.339 1.00 94.19 104 VAL A N 1
ATOM 817 C CA . VAL A 1 104 ? 2.064 -5.301 -10.854 1.00 94.19 104 VAL A CA 1
ATOM 818 C C . VAL A 1 104 ? 2.358 -6.186 -12.063 1.00 94.19 104 VAL A C 1
ATOM 820 O O . VAL A 1 104 ? 2.184 -7.404 -11.979 1.00 94.19 104 VAL A O 1
ATOM 823 N N . LYS A 1 105 ? 2.756 -5.578 -13.183 1.00 88.69 105 LYS A N 1
ATOM 824 C CA . LYS A 1 105 ? 3.013 -6.248 -14.466 1.00 88.69 105 LYS A CA 1
ATOM 825 C C . LYS A 1 105 ? 4.443 -6.026 -14.927 1.00 88.69 105 LYS A C 1
ATOM 827 O O . LYS A 1 105 ? 4.960 -4.921 -14.660 1.00 88.69 105 LYS A O 1
#